Protein AF-A0A3R9G2S1-F1 (afdb_monomer_lite)

pLDDT: mean 71.67, std 6.14, range [49.72, 82.5]

Organism: NCBI:txid62763

Foldseek 3Di:
DPLVVVLVVLVVVLVVVLVVLVVVLVPFDPVDVVSVVVSVVSVVVSVVVSVVSVVVSVVSVVVVVVVVVVD

Sequence (71 aa):
MDLNAIINHLSQMSAQSAQDIKTKMTQADPNNPDEMLKAQFAVQQYSNFMGYESALIKAVKDMVQGIISKI

Secondary structure (DSSP, 8-state):
--HHHHHHHHHHHHHHHHHHHHHHHHTS-TT-HHHHHHHHHHHHHHHHHHHHHHHHHHHHHHHHHHHHTT-

Radius of gyration: 16.82 Å; chains: 1; bounding box: 40×16×46 Å

Structure (mmCIF, N/CA/C/O backbone):
data_AF-A0A3R9G2S1-F1
#
_entry.id   AF-A0A3R9G2S1-F1
#
loop_
_atom_site.group_PDB
_atom_site.id
_atom_site.type_symbol
_atom_site.label_atom_id
_atom_site.label_alt_id
_atom_site.label_comp_id
_atom_site.label_asym_id
_atom_site.label_entity_id
_atom_site.label_seq_id
_atom_site.pdbx_PDB_ins_code
_atom_site.Cartn_x
_atom_site.Cartn_y
_atom_site.Cartn_z
_atom_site.occupancy
_atom_site.B_iso_or_equiv
_atom_site.auth_seq_id
_atom_site.auth_comp_id
_atom_site.auth_asym_id
_atom_site.auth_atom_id
_atom_site.pdbx_PDB_model_num
ATOM 1 N N . M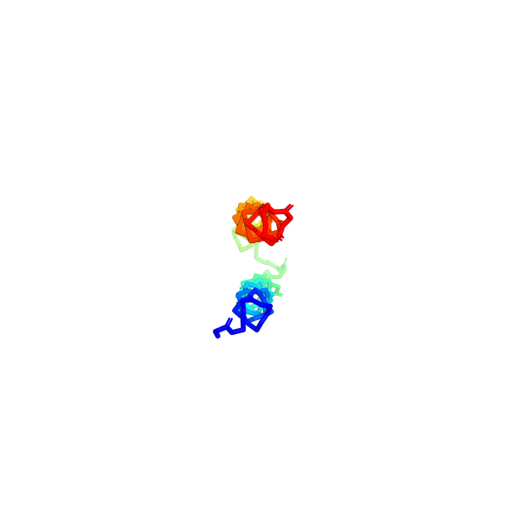ET A 1 1 ? -26.927 0.573 12.978 1.00 53.25 1 MET A N 1
ATOM 2 C CA . MET A 1 1 ? -25.958 0.910 11.915 1.00 53.25 1 MET A CA 1
ATOM 3 C C . MET A 1 1 ? -24.637 0.301 12.352 1.00 53.25 1 MET A C 1
ATOM 5 O O . MET A 1 1 ? -24.109 0.730 13.369 1.00 53.25 1 MET A O 1
ATOM 9 N N . ASP A 1 2 ? -24.203 -0.789 11.722 1.00 76.38 2 ASP A N 1
ATOM 10 C CA . ASP A 1 2 ? -23.060 -1.572 12.205 1.00 76.38 2 ASP A CA 1
ATOM 11 C C . ASP A 1 2 ? -21.752 -0.939 11.708 1.00 76.38 2 ASP A C 1
ATOM 13 O O . ASP A 1 2 ? -21.285 -1.195 10.599 1.00 76.38 2 ASP A O 1
ATOM 17 N N . LEU A 1 3 ? -21.201 -0.019 12.502 1.00 66.56 3 LEU A N 1
ATOM 18 C CA . LEU A 1 3 ? -19.979 0.719 12.166 1.00 66.56 3 LEU A CA 1
ATOM 19 C C . LEU A 1 3 ? -18.778 -0.218 11.956 1.00 66.56 3 LEU A C 1
ATOM 21 O O . LEU A 1 3 ? -17.895 0.094 11.158 1.00 66.56 3 LEU A O 1
ATOM 25 N N . ASN A 1 4 ? -18.774 -1.394 12.595 1.00 72.31 4 ASN A N 1
ATOM 26 C CA . ASN A 1 4 ? -17.755 -2.414 12.354 1.00 72.31 4 ASN A CA 1
ATOM 27 C C . ASN A 1 4 ? -17.881 -3.016 10.951 1.00 72.31 4 ASN A C 1
ATOM 29 O O . ASN A 1 4 ? -16.866 -3.261 10.302 1.00 72.31 4 ASN A O 1
ATOM 33 N N . ALA A 1 5 ? -19.104 -3.199 10.444 1.00 78.75 5 ALA A N 1
ATOM 34 C CA . ALA A 1 5 ? -19.318 -3.654 9.072 1.00 78.75 5 ALA A CA 1
ATOM 35 C C . ALA A 1 5 ? -18.791 -2.635 8.046 1.00 78.75 5 ALA A C 1
ATOM 37 O O . ALA A 1 5 ? -18.166 -3.030 7.065 1.00 78.75 5 ALA A O 1
ATOM 38 N N . ILE A 1 6 ? -18.961 -1.332 8.303 1.00 77.44 6 ILE A N 1
ATOM 39 C CA . ILE A 1 6 ? -18.440 -0.259 7.437 1.00 77.44 6 ILE A CA 1
ATOM 40 C C . ILE A 1 6 ? -16.904 -0.250 7.437 1.00 77.44 6 ILE A C 1
ATOM 42 O O . ILE A 1 6 ? -16.290 -0.179 6.374 1.00 77.44 6 ILE A O 1
ATOM 46 N N . ILE A 1 7 ? -16.268 -0.382 8.606 1.00 73.94 7 ILE A N 1
ATOM 47 C CA . ILE A 1 7 ? -14.799 -0.448 8.718 1.00 73.94 7 ILE A CA 1
ATOM 48 C C . ILE A 1 7 ? -14.247 -1.690 8.015 1.00 73.94 7 ILE A C 1
ATOM 50 O O . ILE A 1 7 ? -13.248 -1.601 7.298 1.00 73.94 7 ILE A O 1
ATOM 54 N N . ASN A 1 8 ? -14.899 -2.840 8.191 1.00 80.56 8 ASN A N 1
ATOM 55 C CA . ASN A 1 8 ? -14.500 -4.078 7.527 1.00 80.56 8 ASN A CA 1
ATOM 56 C C . ASN A 1 8 ? -14.634 -3.960 6.005 1.00 80.56 8 ASN A C 1
ATOM 58 O O . ASN A 1 8 ? -13.743 -4.401 5.282 1.00 80.56 8 ASN A O 1
ATOM 62 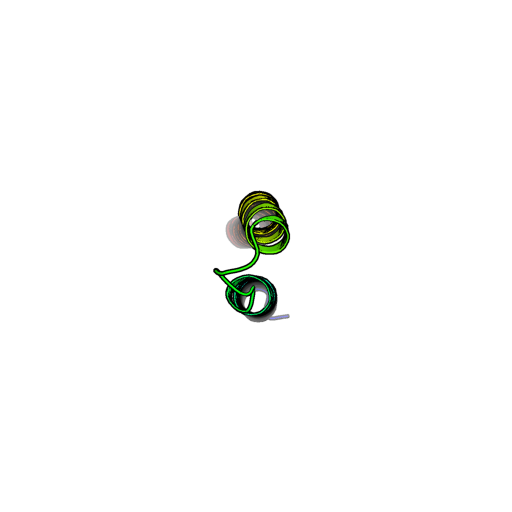N N . HIS A 1 9 ? -15.691 -3.303 5.523 1.00 80.25 9 HIS A N 1
ATOM 63 C CA . HIS A 1 9 ? -15.897 -3.064 4.099 1.00 80.25 9 HIS A CA 1
ATOM 64 C C . HIS A 1 9 ? -14.837 -2.125 3.507 1.00 80.25 9 HIS A C 1
ATOM 66 O O . HIS A 1 9 ? -14.239 -2.442 2.483 1.00 80.25 9 HIS A O 1
ATOM 72 N N . LEU A 1 10 ? -14.526 -1.016 4.186 1.00 76.12 10 LEU A N 1
ATOM 73 C CA . LEU A 1 10 ? -13.465 -0.090 3.769 1.00 76.12 10 LEU A CA 1
ATOM 74 C C . LEU A 1 10 ? -12.087 -0.761 3.768 1.00 76.12 10 LEU A C 1
ATOM 76 O O . LEU A 1 10 ? -11.300 -0.565 2.845 1.00 76.12 10 LEU A O 1
ATOM 80 N N . SER A 1 11 ? -11.820 -1.600 4.770 1.00 75.88 11 SER A N 1
ATOM 81 C CA . SER A 1 11 ? -10.572 -2.365 4.854 1.00 75.88 11 SER A CA 1
ATOM 82 C C . SER A 1 11 ? -10.453 -3.380 3.715 1.00 75.88 11 SER A C 1
ATOM 84 O O . SER A 1 11 ? -9.383 -3.508 3.125 1.00 75.88 11 SER A O 1
ATOM 86 N N . GLN A 1 12 ? -11.543 -4.073 3.368 1.00 82.50 12 GLN A N 1
ATOM 87 C CA . GLN A 1 12 ? -11.570 -4.992 2.227 1.00 82.50 12 GLN A CA 1
ATOM 88 C C . GLN A 1 12 ? -11.390 -4.263 0.894 1.00 82.50 12 GLN A C 1
ATOM 90 O O . GLN A 1 12 ? -10.592 -4.709 0.076 1.00 82.50 12 GLN A O 1
ATOM 95 N N . MET A 1 13 ? -12.074 -3.135 0.686 1.00 78.62 13 MET A N 1
ATOM 96 C CA . MET A 1 13 ? -11.940 -2.341 -0.539 1.00 78.62 13 MET A CA 1
ATOM 97 C C . MET A 1 13 ? -10.519 -1.808 -0.726 1.00 78.62 13 MET A C 1
ATOM 99 O O . MET A 1 13 ? -9.965 -1.931 -1.817 1.00 78.62 13 MET A O 1
ATOM 103 N N . SER A 1 14 ? -9.908 -1.278 0.336 1.00 72.44 14 SER A N 1
ATOM 104 C CA . SER A 1 14 ? -8.519 -0.816 0.292 1.00 72.44 14 SER A CA 1
ATOM 105 C C . SER A 1 14 ? -7.561 -1.968 0.008 1.00 72.44 14 SER A C 1
ATOM 107 O O . SER A 1 14 ? -6.756 -1.870 -0.912 1.00 72.44 14 SER A O 1
ATOM 109 N N . ALA A 1 15 ? -7.706 -3.112 0.688 1.00 77.88 15 ALA A N 1
ATOM 110 C CA . ALA A 1 15 ? -6.881 -4.295 0.432 1.00 77.88 15 ALA A CA 1
ATOM 111 C C . ALA A 1 15 ? -7.035 -4.838 -1.002 1.00 77.88 15 ALA A C 1
ATOM 113 O O . ALA A 1 15 ? -6.074 -5.336 -1.589 1.00 77.88 15 ALA A O 1
ATOM 114 N N . GLN A 1 16 ? -8.227 -4.730 -1.588 1.00 79.00 16 GLN A N 1
ATOM 115 C CA . GLN A 1 16 ? -8.478 -5.155 -2.960 1.00 79.00 16 GLN A CA 1
ATOM 116 C C . GLN A 1 16 ? -7.871 -4.178 -3.975 1.00 79.00 16 GLN A C 1
ATOM 118 O O . GLN A 1 16 ? -7.165 -4.602 -4.889 1.00 79.00 16 GLN A O 1
ATOM 123 N N . SER A 1 17 ? -8.042 -2.872 -3.758 1.00 70.94 17 SER A N 1
ATOM 124 C CA . SER A 1 17 ? -7.420 -1.826 -4.578 1.00 70.94 17 SER A CA 1
ATOM 125 C C . SER A 1 17 ? -5.888 -1.877 -4.494 1.00 70.94 17 SER A C 1
ATOM 127 O O . SER A 1 17 ? -5.190 -1.674 -5.488 1.00 70.94 17 SER A O 1
ATOM 129 N N . ALA A 1 18 ? -5.360 -2.229 -3.319 1.00 69.56 18 ALA A N 1
ATOM 130 C CA . ALA A 1 18 ? -3.954 -2.517 -3.086 1.00 69.56 18 ALA A CA 1
ATOM 131 C C . ALA A 1 18 ? -3.456 -3.633 -4.024 1.00 69.56 18 ALA A C 1
ATOM 133 O O . ALA A 1 18 ? -2.515 -3.482 -4.811 1.00 69.56 18 ALA A O 1
ATOM 134 N N . GLN A 1 19 ? -4.148 -4.769 -3.965 1.00 73.75 19 GLN A N 1
ATOM 135 C CA . GLN A 1 19 ? -3.789 -5.972 -4.695 1.00 73.75 19 GLN A CA 1
ATOM 136 C C . GLN A 1 19 ? -3.868 -5.780 -6.217 1.00 73.75 19 GLN A C 1
ATOM 138 O O . GLN A 1 19 ? -2.993 -6.272 -6.935 1.00 73.75 19 GLN A O 1
ATOM 143 N N . ASP A 1 20 ? -4.849 -5.028 -6.713 1.00 72.12 20 ASP A N 1
ATOM 144 C CA . ASP A 1 20 ? -5.000 -4.729 -8.141 1.00 72.12 20 ASP A CA 1
ATOM 145 C C . ASP A 1 20 ? -3.845 -3.881 -8.682 1.00 72.12 20 ASP A C 1
ATOM 147 O O . ASP A 1 20 ? -3.298 -4.175 -9.750 1.00 72.12 20 ASP A O 1
ATOM 151 N N . ILE A 1 21 ? -3.423 -2.854 -7.937 1.00 68.69 21 ILE A N 1
ATOM 152 C CA . ILE A 1 21 ? -2.289 -2.013 -8.341 1.00 68.69 21 ILE A CA 1
ATOM 153 C C . ILE A 1 21 ? -0.994 -2.832 -8.318 1.00 68.69 21 ILE A C 1
ATOM 155 O O . ILE A 1 21 ? -0.231 -2.805 -9.287 1.00 68.69 21 ILE A O 1
ATOM 159 N N . LYS A 1 22 ? -0.778 -3.633 -7.266 1.00 69.75 22 LYS A N 1
ATOM 160 C CA . LYS A 1 22 ? 0.381 -4.530 -7.168 1.00 69.75 22 LYS A CA 1
ATOM 161 C C . LYS A 1 22 ? 0.447 -5.499 -8.350 1.00 69.75 22 LYS A C 1
ATOM 163 O O . LYS A 1 22 ? 1.509 -5.654 -8.946 1.00 69.75 22 LYS A O 1
ATOM 168 N N . THR A 1 23 ? -0.685 -6.101 -8.715 1.00 72.12 23 THR A N 1
ATOM 169 C CA . THR A 1 23 ? -0.777 -7.064 -9.823 1.00 72.12 23 THR A CA 1
ATOM 170 C C . THR A 1 23 ? -0.426 -6.415 -11.162 1.00 72.12 23 THR A C 1
ATOM 172 O O . THR A 1 23 ? 0.377 -6.966 -11.916 1.00 72.12 23 THR A O 1
ATOM 175 N N . LYS A 1 24 ? -0.956 -5.213 -11.433 1.00 67.25 24 LYS A N 1
ATOM 176 C CA . LYS A 1 24 ? -0.651 -4.447 -12.655 1.00 67.25 24 LYS A CA 1
ATOM 177 C C . LYS A 1 24 ? 0.822 -4.064 -12.765 1.00 67.25 24 LYS A C 1
ATOM 179 O O . LYS A 1 24 ? 1.355 -3.997 -13.864 1.00 67.25 24 LYS A O 1
ATOM 184 N N . MET A 1 25 ? 1.491 -3.840 -11.641 1.00 65.50 25 MET A N 1
ATOM 185 C CA . MET A 1 25 ? 2.910 -3.495 -11.636 1.00 65.50 25 MET A CA 1
ATOM 186 C C . MET A 1 25 ? 3.839 -4.702 -11.764 1.00 65.50 25 MET A C 1
ATOM 188 O O . MET A 1 25 ? 4.915 -4.581 -12.340 1.00 65.50 25 MET A O 1
ATOM 192 N N . THR A 1 26 ? 3.439 -5.870 -11.256 1.00 66.94 26 THR A N 1
ATOM 193 C CA . THR A 1 26 ? 4.212 -7.117 -11.402 1.00 66.94 26 THR A CA 1
ATOM 194 C C . THR A 1 26 ? 4.171 -7.715 -12.809 1.00 66.94 26 THR A C 1
ATOM 196 O O . THR A 1 26 ? 4.900 -8.663 -13.074 1.00 66.94 26 THR A O 1
ATOM 199 N N . GLN A 1 27 ? 3.335 -7.184 -13.706 1.00 66.62 27 GLN A N 1
ATOM 200 C CA . GLN A 1 27 ? 3.243 -7.615 -15.106 1.00 66.62 27 GLN A CA 1
ATOM 201 C C . GLN A 1 27 ? 4.220 -6.889 -16.050 1.00 66.62 27 GLN A C 1
ATOM 203 O O . GLN A 1 27 ? 4.196 -7.161 -17.246 1.00 66.62 27 GLN A O 1
ATOM 208 N N . ALA A 1 28 ? 5.062 -5.981 -15.544 1.00 63.94 28 ALA A N 1
ATOM 209 C CA . ALA A 1 28 ? 6.077 -5.301 -16.351 1.00 63.94 28 ALA A CA 1
ATOM 210 C C . ALA A 1 28 ? 7.140 -6.292 -16.857 1.00 63.94 28 ALA A C 1
ATOM 212 O O . ALA A 1 28 ? 7.632 -7.112 -16.076 1.00 63.94 28 ALA A O 1
ATOM 213 N N . ASP A 1 29 ? 7.503 -6.213 -18.141 1.00 67.44 29 ASP A N 1
ATOM 214 C CA . ASP A 1 29 ? 8.490 -7.113 -18.741 1.00 67.44 29 ASP A CA 1
ATOM 215 C C . ASP A 1 29 ? 9.892 -6.771 -18.195 1.00 67.44 29 ASP A C 1
ATOM 217 O O . ASP A 1 29 ? 10.398 -5.667 -18.429 1.00 67.44 29 ASP A O 1
ATOM 221 N N . PRO A 1 30 ? 10.556 -7.682 -17.458 1.00 65.94 30 PRO A N 1
ATOM 222 C CA . PRO A 1 30 ? 11.851 -7.407 -16.837 1.00 65.94 30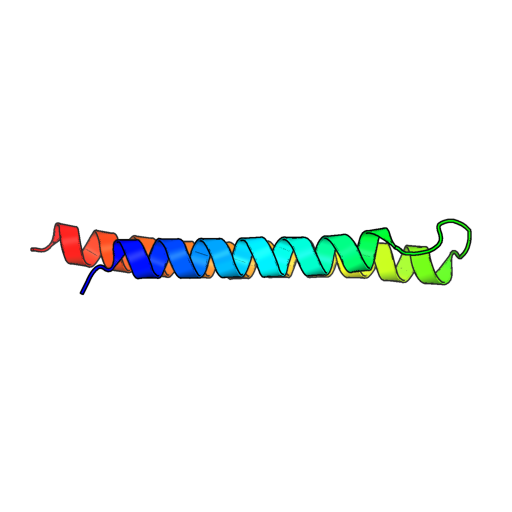 PRO A CA 1
ATOM 223 C C . PRO A 1 30 ? 12.979 -7.192 -17.856 1.00 65.94 30 PRO A C 1
ATOM 225 O O . PRO A 1 30 ? 14.061 -6.747 -17.476 1.00 65.94 30 PRO A O 1
ATOM 228 N N . ASN A 1 31 ? 12.748 -7.481 -19.140 1.00 77.00 31 ASN A N 1
ATOM 229 C CA . ASN A 1 31 ? 13.722 -7.240 -20.203 1.00 77.00 31 ASN A CA 1
ATOM 230 C C . ASN A 1 31 ? 13.655 -5.815 -20.773 1.00 77.00 31 ASN A C 1
ATOM 232 O O . ASN A 1 31 ? 14.493 -5.458 -21.603 1.00 77.00 31 ASN A O 1
ATOM 236 N N . ASN A 1 32 ? 12.688 -4.995 -20.343 1.00 74.75 32 ASN A N 1
ATOM 237 C CA . ASN A 1 32 ? 12.545 -3.615 -20.783 1.00 74.75 32 ASN A CA 1
ATOM 238 C C . ASN A 1 32 ? 12.905 -2.628 -19.647 1.00 74.75 32 ASN A C 1
ATOM 240 O O . ASN A 1 32 ? 12.126 -2.449 -18.706 1.00 74.75 32 ASN A O 1
ATOM 244 N N . PRO A 1 33 ? 14.070 -1.955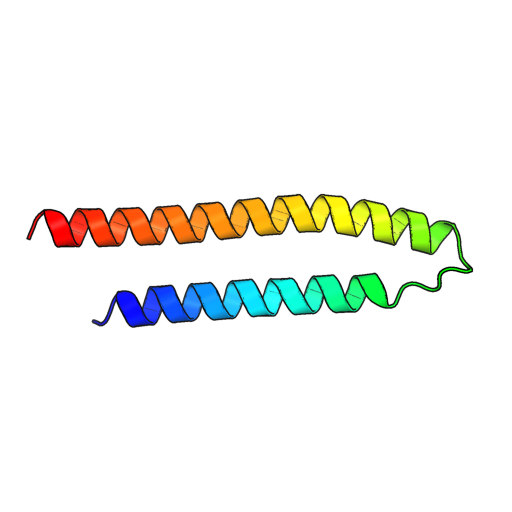 -19.707 1.00 73.12 33 PRO A N 1
ATOM 245 C CA . PRO A 1 33 ? 14.522 -1.054 -18.646 1.00 73.12 33 PRO A CA 1
ATOM 246 C C . PRO A 1 33 ? 13.595 0.153 -18.424 1.00 73.12 33 PRO A C 1
ATOM 248 O O . PRO A 1 33 ? 13.466 0.610 -17.286 1.00 73.12 33 PRO A O 1
ATOM 251 N N . ASP A 1 34 ? 12.897 0.631 -19.460 1.00 75.44 34 ASP A N 1
ATOM 252 C CA . ASP A 1 34 ? 11.884 1.686 -19.321 1.00 75.44 34 ASP A CA 1
ATOM 253 C C . ASP A 1 34 ? 10.668 1.212 -18.511 1.00 75.44 34 ASP A C 1
ATOM 255 O O . ASP A 1 34 ? 10.099 1.970 -17.718 1.00 75.44 34 ASP A O 1
ATOM 259 N N . GLU A 1 35 ? 10.270 -0.053 -18.668 1.00 72.75 35 GLU A N 1
ATOM 260 C CA . GLU A 1 35 ? 9.187 -0.639 -17.876 1.00 72.75 35 GLU A CA 1
ATOM 261 C C . GLU A 1 35 ? 9.620 -0.928 -16.441 1.00 72.75 35 GLU A C 1
ATOM 263 O O . GLU A 1 35 ? 8.847 -0.676 -15.519 1.00 72.75 35 GLU A O 1
ATOM 268 N N . MET A 1 36 ? 10.870 -1.344 -16.215 1.00 74.31 36 MET A N 1
ATOM 269 C CA . MET A 1 36 ? 11.416 -1.490 -14.862 1.00 74.31 36 MET A CA 1
ATOM 270 C C . MET A 1 36 ? 11.455 -0.164 -14.094 1.00 74.31 36 MET A C 1
ATOM 272 O O . MET A 1 36 ? 11.144 -0.140 -12.903 1.00 74.31 36 MET A O 1
ATOM 276 N N . LEU A 1 37 ? 11.828 0.940 -14.745 1.00 74.12 37 LEU A N 1
ATOM 277 C CA . LEU A 1 37 ? 11.847 2.270 -14.123 1.00 74.12 37 LEU A CA 1
ATOM 278 C C . LEU A 1 37 ? 10.436 2.728 -13.744 1.00 74.12 37 LEU A C 1
ATOM 280 O O . LEU A 1 37 ? 10.208 3.199 -12.627 1.00 74.12 37 LEU A O 1
ATOM 284 N N . LYS A 1 38 ? 9.467 2.518 -14.640 1.00 71.31 38 LYS A N 1
ATOM 285 C CA . LYS A 1 38 ? 8.049 2.782 -14.362 1.00 71.31 38 LYS A CA 1
ATOM 286 C C . LYS A 1 38 ? 7.512 1.887 -13.252 1.00 71.31 38 LYS A C 1
ATOM 288 O O . LYS A 1 38 ? 6.793 2.382 -12.391 1.00 71.31 38 LYS A O 1
ATOM 293 N N . ALA A 1 39 ? 7.886 0.611 -13.229 1.00 70.81 39 ALA A N 1
ATOM 294 C CA . ALA A 1 39 ? 7.503 -0.317 -12.174 1.00 70.81 39 ALA A CA 1
ATOM 295 C C . ALA A 1 39 ? 8.076 0.116 -10.818 1.00 70.81 39 ALA A C 1
ATOM 297 O O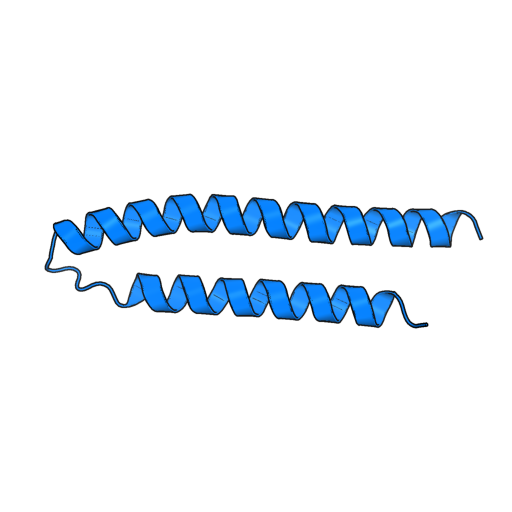 . ALA A 1 39 ? 7.335 0.169 -9.842 1.00 70.81 39 ALA A O 1
ATOM 298 N N . GLN A 1 40 ? 9.352 0.507 -10.747 1.00 69.19 40 GLN A N 1
ATOM 299 C CA . GLN A 1 40 ? 9.967 1.016 -9.514 1.00 69.19 40 GLN A CA 1
ATOM 300 C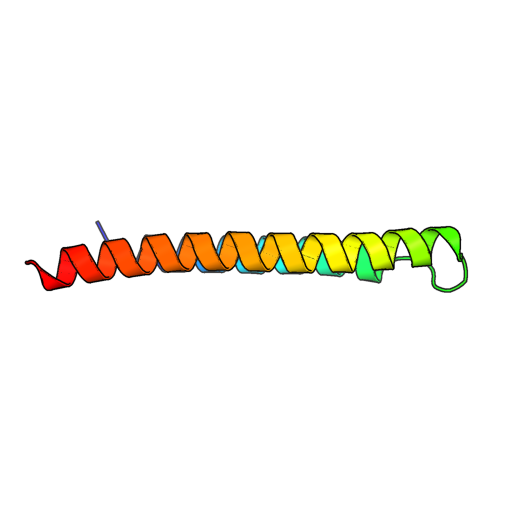 C . GLN A 1 40 ? 9.296 2.301 -9.017 1.00 69.19 40 GLN A C 1
ATOM 302 O O . GLN A 1 40 ? 8.968 2.409 -7.834 1.00 69.19 40 GLN A O 1
ATOM 307 N N . PHE A 1 41 ? 9.024 3.245 -9.920 1.00 72.81 41 PHE A N 1
ATOM 308 C CA . PHE A 1 41 ? 8.297 4.468 -9.583 1.00 72.81 41 PHE A CA 1
ATOM 309 C C . PHE A 1 41 ? 6.876 4.163 -9.097 1.00 72.81 41 PHE A C 1
ATOM 311 O O . PHE A 1 41 ? 6.431 4.697 -8.080 1.00 72.81 41 PHE A O 1
ATOM 318 N N . ALA A 1 42 ? 6.185 3.247 -9.775 1.00 67.12 42 ALA A N 1
ATOM 319 C CA . ALA A 1 42 ? 4.865 2.793 -9.379 1.00 67.12 42 ALA A CA 1
ATOM 320 C C . ALA A 1 42 ? 4.895 2.084 -8.014 1.00 67.12 42 ALA A C 1
ATOM 322 O O . ALA A 1 42 ? 3.994 2.316 -7.221 1.00 67.12 42 ALA A O 1
ATOM 323 N N . VAL A 1 43 ? 5.941 1.315 -7.671 1.00 70.88 43 VAL A N 1
ATOM 324 C CA . VAL A 1 43 ? 6.119 0.687 -6.338 1.00 70.88 43 VAL A CA 1
ATOM 325 C C . VAL A 1 43 ? 6.256 1.731 -5.250 1.00 70.88 43 VAL A C 1
ATOM 327 O O . VAL A 1 43 ? 5.626 1.611 -4.194 1.00 70.88 43 VAL A O 1
ATOM 330 N N . GLN A 1 44 ? 7.046 2.766 -5.497 1.00 69.25 44 GLN A N 1
ATOM 331 C CA . GLN A 1 44 ? 7.204 3.857 -4.546 1.00 69.25 44 GLN A CA 1
ATOM 332 C C . GLN A 1 44 ? 5.904 4.635 -4.359 1.00 69.25 44 GLN A C 1
ATOM 334 O O . GLN A 1 44 ? 5.478 4.874 -3.229 1.00 69.25 44 GLN A O 1
ATOM 339 N N . GLN A 1 45 ? 5.234 4.975 -5.458 1.00 66.75 45 GLN A N 1
ATOM 340 C CA . GLN A 1 45 ? 3.973 5.702 -5.411 1.00 66.75 45 GLN A CA 1
ATOM 341 C C . GLN A 1 45 ? 2.859 4.861 -4.767 1.00 66.75 45 GLN A C 1
ATOM 343 O O . GLN A 1 45 ? 2.100 5.373 -3.948 1.00 66.75 45 GLN A O 1
ATOM 348 N N . TYR A 1 46 ? 2.828 3.558 -5.045 1.00 64.38 46 TYR A N 1
ATOM 349 C CA . TYR A 1 46 ? 1.932 2.587 -4.426 1.00 64.38 46 TYR A CA 1
ATOM 350 C C . TYR A 1 46 ? 2.159 2.454 -2.920 1.00 64.38 46 TYR A C 1
ATOM 352 O O . TYR A 1 46 ? 1.198 2.460 -2.159 1.00 64.38 46 TYR A O 1
ATOM 360 N N . SER A 1 47 ? 3.413 2.377 -2.468 1.00 67.69 47 SER A N 1
ATOM 361 C CA . SER A 1 47 ? 3.730 2.289 -1.035 1.00 67.69 47 SER A CA 1
ATOM 362 C C . SER A 1 47 ? 3.247 3.530 -0.281 1.00 67.69 47 SER A C 1
ATOM 364 O O . SER A 1 47 ? 2.679 3.419 0.806 1.00 67.69 47 SER A O 1
ATOM 366 N N . ASN A 1 48 ? 3.397 4.706 -0.895 1.00 69.38 48 ASN A N 1
ATOM 367 C CA . ASN A 1 48 ? 2.885 5.960 -0.347 1.00 69.38 48 ASN A CA 1
ATOM 368 C C . ASN A 1 48 ? 1.349 6.004 -0.348 1.00 69.38 48 ASN A C 1
ATOM 370 O O . ASN A 1 48 ? 0.748 6.402 0.649 1.00 69.38 48 ASN A O 1
ATOM 374 N N . PHE A 1 49 ? 0.712 5.560 -1.435 1.00 68.44 49 PHE A N 1
ATOM 375 C CA . PHE A 1 49 ? -0.746 5.493 -1.558 1.00 68.44 49 PHE A CA 1
ATOM 376 C C . PHE A 1 49 ? -1.364 4.535 -0.529 1.00 68.44 49 PHE A C 1
ATOM 378 O O . PHE A 1 49 ? -2.302 4.900 0.174 1.00 68.44 49 PHE A O 1
ATOM 385 N N . MET A 1 50 ? -0.783 3.347 -0.367 1.00 66.88 50 MET A N 1
ATOM 386 C CA . MET A 1 50 ? -1.191 2.368 0.639 1.00 66.88 50 MET A CA 1
ATOM 387 C C . MET A 1 50 ? -1.000 2.854 2.068 1.00 66.88 50 MET A C 1
ATOM 389 O O . MET A 1 50 ? -1.865 2.630 2.917 1.00 66.88 50 MET A O 1
ATOM 393 N N . GLY A 1 51 ? 0.108 3.546 2.339 1.00 72.00 51 GLY A N 1
ATOM 394 C CA . GLY A 1 51 ? 0.331 4.187 3.631 1.00 72.00 51 GLY A CA 1
ATOM 395 C C . GLY A 1 51 ? -0.737 5.238 3.937 1.00 72.00 51 GLY A C 1
ATOM 396 O O . GLY A 1 51 ? -1.252 5.284 5.054 1.00 72.00 51 GLY A O 1
ATOM 397 N N . TYR A 1 52 ? -1.115 6.035 2.935 1.00 71.06 52 TYR A N 1
ATOM 398 C CA . TYR A 1 52 ? -2.142 7.064 3.065 1.00 71.06 52 TYR A CA 1
ATOM 399 C C . TYR A 1 52 ? -3.547 6.478 3.279 1.00 71.06 52 TYR A C 1
ATOM 401 O O . TYR A 1 52 ? -4.231 6.872 4.224 1.00 71.06 52 TYR A O 1
ATOM 409 N N . GLU A 1 53 ? -3.964 5.493 2.475 1.00 69.06 53 GLU A N 1
ATOM 410 C CA . GLU A 1 53 ? -5.241 4.792 2.681 1.00 69.06 53 GLU A CA 1
ATOM 411 C C . GLU A 1 53 ? -5.305 4.112 4.053 1.00 69.06 53 GLU A C 1
ATOM 413 O O . GLU A 1 53 ? -6.296 4.250 4.772 1.00 69.06 53 GLU A O 1
ATOM 418 N N . SER A 1 54 ? -4.228 3.435 4.461 1.00 69.44 54 SER A N 1
ATOM 419 C CA . SER A 1 54 ? -4.159 2.793 5.777 1.00 69.44 54 SER A CA 1
ATOM 420 C C . SER A 1 54 ? -4.284 3.807 6.914 1.00 69.44 54 SER A C 1
ATOM 422 O O . SER A 1 54 ? -4.944 3.531 7.917 1.00 69.44 54 SER A O 1
ATOM 424 N N . ALA A 1 55 ? -3.686 4.994 6.770 1.00 77.69 55 ALA A N 1
ATOM 425 C CA . ALA A 1 55 ? -3.807 6.070 7.749 1.00 77.69 55 ALA A CA 1
ATOM 426 C C . ALA A 1 55 ? -5.242 6.613 7.836 1.00 77.69 55 ALA A C 1
ATOM 428 O O . ALA A 1 55 ? -5.734 6.851 8.939 1.00 77.69 55 ALA A O 1
ATOM 429 N N . LEU A 1 56 ? -5.936 6.750 6.703 1.00 75.50 56 LEU A N 1
ATOM 430 C CA . LEU A 1 56 ? -7.340 7.164 6.667 1.00 75.50 56 LEU A CA 1
ATOM 431 C C . LEU A 1 56 ? -8.262 6.128 7.316 1.00 75.50 56 LEU A C 1
ATOM 433 O O . LEU A 1 56 ? -9.083 6.485 8.159 1.00 75.50 56 LEU A O 1
ATOM 437 N N . ILE A 1 57 ? -8.097 4.844 6.986 1.00 74.50 57 ILE A N 1
ATOM 438 C CA . ILE A 1 57 ? -8.867 3.755 7.607 1.00 74.50 57 ILE A CA 1
ATOM 439 C C . ILE A 1 57 ? -8.630 3.733 9.114 1.00 74.50 57 ILE A C 1
ATOM 441 O O . ILE A 1 57 ? -9.574 3.590 9.892 1.00 74.50 57 ILE A O 1
ATOM 445 N N . LYS A 1 58 ? -7.378 3.922 9.540 1.00 79.19 58 LYS A N 1
ATOM 446 C CA . LYS A 1 58 ? -7.030 4.005 10.956 1.00 79.19 58 LYS A CA 1
ATOM 447 C C . LYS A 1 58 ? -7.698 5.200 11.634 1.00 79.19 58 LYS A C 1
ATOM 449 O O . LYS A 1 58 ? -8.300 5.019 12.681 1.00 79.19 58 LYS A O 1
ATOM 454 N N . ALA A 1 59 ? -7.691 6.378 11.014 1.00 79.94 59 ALA A N 1
ATOM 455 C CA . ALA A 1 59 ? -8.363 7.561 11.550 1.00 79.94 59 ALA A CA 1
ATOM 456 C C . ALA A 1 59 ? -9.883 7.363 11.692 1.00 79.94 59 ALA A C 1
ATOM 458 O O . ALA A 1 59 ? -10.465 7.743 12.707 1.00 79.94 59 ALA A O 1
ATOM 459 N N . VAL A 1 60 ? -10.530 6.726 10.709 1.00 77.88 60 VAL A N 1
ATOM 460 C CA . VAL A 1 60 ? -11.958 6.372 10.783 1.00 77.88 60 VAL A CA 1
ATOM 461 C C . VAL A 1 60 ? -12.209 5.368 11.907 1.00 77.88 60 VAL A C 1
ATOM 463 O O . VAL A 1 60 ? -13.140 5.542 12.694 1.00 77.88 60 VAL A O 1
ATOM 466 N N . LYS A 1 61 ? -11.359 4.344 12.029 1.00 76.75 61 LYS A N 1
ATOM 467 C CA . LYS A 1 61 ? -11.438 3.359 13.110 1.00 76.75 61 LYS A CA 1
ATOM 468 C C . LYS A 1 61 ? -11.292 4.017 14.484 1.00 76.75 61 LYS A C 1
ATOM 470 O O . LYS A 1 61 ? -12.112 3.755 15.360 1.00 76.75 61 LYS A O 1
ATOM 475 N N . ASP A 1 62 ? -10.301 4.884 14.657 1.00 80.69 62 ASP A N 1
ATOM 476 C CA . ASP A 1 62 ? -10.024 5.579 15.916 1.00 80.69 62 ASP A CA 1
ATOM 477 C C . ASP A 1 62 ? -11.168 6.540 16.281 1.00 80.69 62 ASP A C 1
ATOM 479 O O . ASP A 1 62 ? -11.579 6.609 17.439 1.00 80.69 62 ASP A O 1
ATOM 483 N N . MET A 1 63 ? -11.759 7.224 15.294 1.00 78.44 63 MET A N 1
ATOM 484 C CA . MET A 1 63 ? -12.947 8.062 15.486 1.00 78.44 63 MET A CA 1
ATOM 485 C C . MET A 1 63 ? -14.144 7.238 15.975 1.00 78.44 63 MET A C 1
ATOM 487 O O . MET A 1 63 ? -14.799 7.617 16.944 1.00 78.44 63 MET A O 1
ATOM 491 N N . VAL A 1 64 ? -14.413 6.092 15.344 1.00 73.31 64 VAL A N 1
ATOM 492 C CA . VAL A 1 64 ? -15.504 5.190 15.739 1.00 73.31 64 VAL A CA 1
ATOM 493 C C . VAL A 1 64 ? -15.269 4.619 17.136 1.00 73.31 64 VAL A C 1
ATOM 495 O O . VAL A 1 64 ? -16.184 4.626 17.956 1.00 73.31 64 VAL A O 1
ATOM 498 N N . GLN A 1 65 ? -14.048 4.177 17.447 1.00 76.12 65 GLN A N 1
ATOM 499 C CA . GLN A 1 65 ? -13.699 3.692 18.784 1.00 76.12 65 GLN A CA 1
ATOM 500 C C . GLN A 1 65 ? -13.814 4.792 19.844 1.00 76.12 65 GLN A C 1
ATOM 502 O O . GLN A 1 65 ? -14.291 4.526 20.946 1.00 76.12 65 GLN A O 1
ATOM 507 N N . GLY A 1 66 ? -13.433 6.027 19.514 1.00 77.19 66 GLY A N 1
ATOM 508 C CA . GLY A 1 66 ? -13.584 7.185 20.392 1.00 77.19 66 GLY A CA 1
ATOM 509 C C . GLY A 1 66 ? -15.044 7.571 20.637 1.00 77.19 66 GLY A C 1
ATOM 510 O O . GLY A 1 66 ? -15.389 7.946 21.755 1.00 77.19 66 GLY A O 1
ATOM 511 N N . ILE A 1 67 ? -15.910 7.441 19.626 1.00 67.44 67 ILE A N 1
ATOM 512 C CA . ILE A 1 67 ? -17.361 7.611 19.781 1.00 67.44 67 ILE A CA 1
ATOM 513 C C . ILE A 1 67 ? -17.921 6.506 20.683 1.00 67.44 67 ILE A C 1
ATOM 515 O O . ILE A 1 67 ? -18.595 6.827 21.652 1.00 67.44 67 ILE A O 1
ATOM 519 N N . ILE A 1 68 ? -17.591 5.232 20.430 1.00 60.75 68 ILE A N 1
ATOM 520 C CA . ILE A 1 68 ? -18.052 4.091 21.245 1.00 60.75 68 ILE A CA 1
ATOM 521 C C . ILE A 1 68 ? -17.581 4.212 22.698 1.00 60.75 68 ILE A C 1
ATOM 523 O O . ILE A 1 68 ? -18.337 3.907 23.604 1.00 60.75 68 ILE A O 1
ATOM 527 N N . SER A 1 69 ? -16.357 4.689 22.934 1.00 64.19 69 SER A N 1
ATOM 528 C CA . SER A 1 69 ? -15.789 4.822 24.286 1.00 64.19 69 SER A CA 1
ATOM 529 C C . SER A 1 69 ? -16.411 5.959 25.112 1.00 64.19 69 SER A C 1
ATOM 531 O O . SER A 1 69 ? -16.125 6.073 26.302 1.00 64.19 69 SER A O 1
ATOM 533 N N . LYS A 1 70 ? -17.198 6.844 24.485 1.00 58.84 70 LYS A N 1
ATOM 534 C CA . LYS A 1 70 ? -17.896 7.966 25.137 1.00 58.84 70 LYS A CA 1
ATOM 535 C C . LYS A 1 70 ? -19.384 7.693 25.390 1.00 58.84 70 LYS A C 1
ATOM 537 O O . LYS A 1 70 ? -20.036 8.555 25.980 1.00 58.84 70 LYS A O 1
ATOM 542 N N . ILE A 1 71 ? -19.905 6.557 24.925 1.00 49.72 71 ILE A N 1
ATOM 543 C CA . ILE A 1 71 ? -21.284 6.088 25.134 1.00 49.72 71 ILE A CA 1
ATOM 544 C C . ILE A 1 71 ? -21.245 4.993 26.199 1.00 49.72 71 ILE A C 1
ATOM 546 O O . ILE A 1 71 ? -22.136 5.009 27.074 1.00 49.72 71 ILE A O 1
#

InterPro domains:
  IPR011841 Type III secretion system, needle protein [TIGR02105] (1-71)
  IPR021123 Type III secretion, needle-protein-like [PF09392] (6-70)
  IPR037203 Type III secretion, needle-protein-like superfamily [SSF140129] (1-67)